Protein AF-A0A1T4MLZ9-F1 (afdb_monomer_lite)

Radius of gyration: 15.15 Å; chains: 1; bounding box: 32×27×40 Å

Secondary structure (DSSP, 8-state):
-HHHHHHHHHHHHHHHHHHH---HHHHHHHHHHHHHHHHHHHHHHHHHH--TT-SSPPPGGG--S---

Structure (mmCIF, N/CA/C/O backbone):
data_AF-A0A1T4MLZ9-F1
#
_entry.id   AF-A0A1T4MLZ9-F1
#
loop_
_atom_site.group_PDB
_atom_site.id
_atom_site.type_symbol
_atom_site.label_atom_id
_atom_site.label_alt_id
_atom_site.label_comp_id
_atom_site.label_asym_id
_atom_site.label_entity_id
_atom_site.label_seq_id
_atom_site.pdbx_PDB_ins_code
_atom_site.Cartn_x
_atom_site.Cartn_y
_atom_site.Cartn_z
_atom_site.occupancy
_atom_site.B_iso_or_equiv
_atom_site.auth_seq_id
_atom_site.auth_comp_id
_atom_site.auth_asym_id
_atom_site.auth_atom_id
_atom_site.pdbx_PDB_model_num
ATOM 1 N N . MET A 1 1 ? 0.535 -14.412 11.612 1.00 46.06 1 MET A N 1
ATOM 2 C CA . MET A 1 1 ? -0.139 -13.257 10.971 1.00 46.06 1 MET A CA 1
ATOM 3 C C . MET A 1 1 ? 0.735 -12.525 9.943 1.00 46.06 1 MET A C 1
ATOM 5 O O . MET A 1 1 ? 0.185 -12.107 8.941 1.00 46.06 1 MET A O 1
AT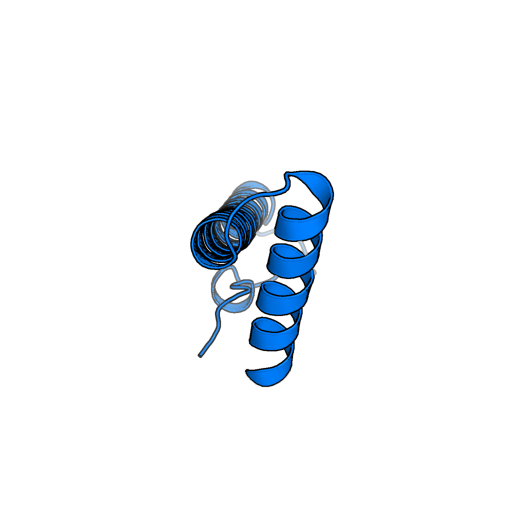OM 9 N N . GLN A 1 2 ? 2.068 -12.470 10.069 1.00 52.72 2 GLN A N 1
ATOM 10 C CA . GLN A 1 2 ? 2.965 -11.782 9.108 1.00 52.72 2 GLN A CA 1
ATOM 11 C C . GLN A 1 2 ? 2.918 -12.288 7.639 1.00 52.72 2 GLN A C 1
ATOM 13 O O . GLN A 1 2 ? 3.184 -11.543 6.694 1.00 52.72 2 GLN A O 1
ATOM 18 N N . GLN A 1 3 ? 2.527 -13.547 7.407 1.00 61.84 3 GLN A N 1
ATOM 19 C CA . GLN A 1 3 ? 2.491 -14.165 6.070 1.00 61.84 3 GLN A CA 1
ATOM 20 C C . GLN A 1 3 ? 1.422 -13.566 5.135 1.00 61.84 3 GLN A C 1
ATOM 22 O O . GLN A 1 3 ? 1.611 -13.530 3.914 1.00 61.84 3 GLN A O 1
ATOM 27 N N . SER A 1 4 ? 0.313 -13.051 5.682 1.00 68.12 4 SER A N 1
ATOM 28 C CA . SER A 1 4 ? -0.752 -12.427 4.885 1.00 68.12 4 SER A CA 1
ATOM 29 C C . SER A 1 4 ? -0.271 -11.119 4.247 1.00 68.12 4 SER A C 1
ATOM 31 O O . SER A 1 4 ? -0.574 -10.862 3.079 1.00 68.12 4 SER A O 1
ATOM 33 N N . HIS A 1 5 ? 0.550 -10.342 4.956 1.00 73.94 5 HIS A N 1
ATOM 34 C CA . HIS A 1 5 ? 1.048 -9.039 4.515 1.00 73.94 5 HIS A CA 1
ATOM 35 C C . HIS A 1 5 ? 2.082 -9.174 3.404 1.00 73.94 5 HIS A C 1
ATOM 37 O O . HIS A 1 5 ? 1.948 -8.540 2.354 1.00 73.94 5 HIS A O 1
ATOM 43 N N . LEU A 1 6 ? 3.037 -10.093 3.567 1.00 80.88 6 LEU A N 1
ATOM 44 C CA . LEU A 1 6 ? 3.997 -10.404 2.512 1.00 80.88 6 LEU A CA 1
ATOM 45 C C . LEU A 1 6 ? 3.274 -10.922 1.262 1.00 80.88 6 LEU A C 1
ATOM 47 O O . LEU A 1 6 ? 3.539 -10.455 0.156 1.00 80.88 6 LEU A O 1
ATOM 51 N N . SER A 1 7 ? 2.272 -11.795 1.423 1.00 86.44 7 SER A N 1
ATOM 52 C CA . SER A 1 7 ? 1.466 -12.264 0.288 1.00 86.44 7 SER A CA 1
ATOM 53 C C . SER A 1 7 ? 0.712 -11.128 -0.422 1.00 86.44 7 SER A C 1
ATOM 55 O O . SER A 1 7 ? 0.550 -11.161 -1.644 1.00 86.44 7 SER A O 1
ATOM 57 N N . ARG A 1 8 ? 0.237 -10.117 0.319 1.00 87.31 8 ARG A N 1
ATOM 58 C CA . ARG A 1 8 ? -0.492 -8.962 -0.222 1.00 87.31 8 ARG A CA 1
ATOM 59 C C . ARG A 1 8 ? 0.456 -8.029 -0.971 1.00 87.31 8 ARG A C 1
ATOM 61 O O . ARG A 1 8 ? 0.180 -7.722 -2.129 1.00 87.31 8 ARG A O 1
ATOM 68 N N . LEU A 1 9 ? 1.593 -7.667 -0.373 1.00 90.25 9 LEU A N 1
ATOM 69 C CA . LEU A 1 9 ? 2.656 -6.888 -1.019 1.00 90.25 9 LEU A CA 1
ATOM 70 C C . LEU A 1 9 ? 3.123 -7.568 -2.315 1.00 90.25 9 LEU A C 1
ATOM 72 O O . LEU A 1 9 ? 3.231 -6.925 -3.362 1.00 90.25 9 LEU A O 1
ATOM 76 N N . MET A 1 10 ? 3.351 -8.884 -2.277 1.00 93.25 10 MET A N 1
ATOM 77 C CA . MET A 1 10 ? 3.804 -9.655 -3.437 1.00 93.25 10 MET A CA 1
ATOM 78 C C . MET A 1 10 ? 2.750 -9.714 -4.548 1.00 93.25 10 MET A C 1
ATOM 80 O O . MET A 1 10 ? 3.088 -9.507 -5.713 1.00 93.25 10 MET A O 1
ATOM 84 N N . ARG A 1 11 ? 1.468 -9.909 -4.210 1.00 92.81 11 ARG A N 1
ATOM 85 C CA . ARG A 1 11 ? 0.366 -9.870 -5.187 1.00 92.81 11 ARG A CA 1
ATOM 86 C C . ARG A 1 11 ? 0.189 -8.485 -5.808 1.00 92.81 11 ARG A C 1
ATOM 88 O O . ARG A 1 11 ? 0.020 -8.378 -7.024 1.00 92.81 11 ARG A O 1
ATOM 95 N N . LEU A 1 12 ? 0.252 -7.430 -4.996 1.00 92.25 12 LEU A N 1
ATOM 96 C CA . LEU A 1 12 ? 0.081 -6.053 -5.461 1.00 92.25 12 LEU A CA 1
ATOM 97 C C . LEU A 1 12 ? 1.229 -5.645 -6.390 1.00 92.25 1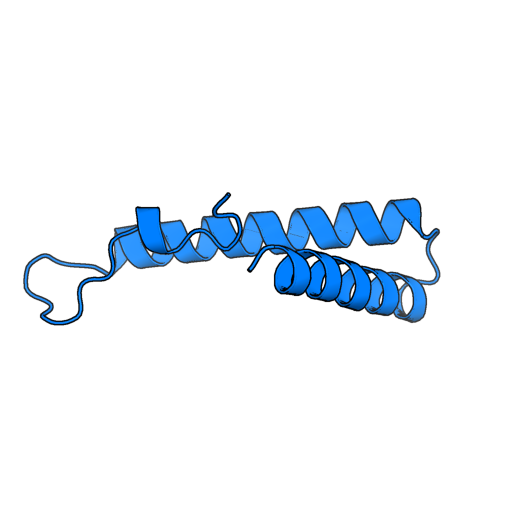2 LEU A C 1
ATOM 99 O O . LEU A 1 12 ? 1.004 -5.153 -7.493 1.00 92.25 12 LEU A O 1
ATOM 103 N N . SER A 1 13 ? 2.461 -5.950 -5.989 1.00 94.88 13 SER A N 1
ATOM 104 C CA . SER A 1 13 ? 3.648 -5.701 -6.806 1.00 94.88 13 SER A CA 1
ATOM 105 C C . SER A 1 13 ? 3.663 -6.528 -8.097 1.00 94.88 13 SER A C 1
ATOM 107 O O . SER A 1 13 ? 4.034 -5.998 -9.140 1.00 94.88 13 SER A O 1
ATOM 109 N N . TRP A 1 14 ? 3.187 -7.779 -8.095 1.00 95.69 14 TRP A N 1
ATOM 110 C CA . TRP A 1 14 ? 3.008 -8.550 -9.334 1.00 95.69 14 TRP A CA 1
ATOM 111 C C . TRP A 1 14 ? 1.980 -7.908 -10.276 1.00 95.69 14 TRP A C 1
ATOM 113 O O . TRP A 1 14 ? 2.218 -7.792 -11.480 1.00 95.69 14 TRP A O 1
ATOM 123 N N . ARG A 1 15 ? 0.852 -7.423 -9.737 1.00 95.69 15 ARG A N 1
ATOM 124 C CA . ARG A 1 15 ? -0.173 -6.730 -10.531 1.00 95.69 15 ARG A CA 1
ATOM 125 C C . ARG A 1 15 ? 0.381 -5.442 -11.154 1.00 95.69 15 ARG A C 1
ATOM 127 O O . ARG A 1 15 ? 0.174 -5.224 -12.347 1.00 95.69 15 ARG A O 1
ATOM 134 N N . ILE A 1 16 ? 1.138 -4.645 -10.394 1.00 94.50 16 ILE A N 1
ATOM 135 C CA . ILE A 1 16 ? 1.812 -3.430 -10.890 1.00 94.50 16 ILE A CA 1
ATOM 136 C C . ILE A 1 16 ? 2.821 -3.781 -11.983 1.00 94.50 16 ILE A C 1
ATOM 138 O O . ILE A 1 16 ? 2.816 -3.154 -13.041 1.00 94.50 16 ILE A O 1
ATOM 142 N N . GLN A 1 17 ? 3.650 -4.804 -11.761 1.00 96.31 17 GLN A N 1
ATOM 143 C CA . GLN A 1 17 ? 4.621 -5.272 -12.746 1.00 96.31 17 GLN A CA 1
ATOM 144 C C . GLN A 1 17 ? 3.938 -5.643 -14.067 1.00 96.31 17 GLN A C 1
ATOM 146 O O . GLN A 1 17 ? 4.381 -5.207 -15.128 1.00 96.31 17 GLN A O 1
ATOM 151 N N . ARG A 1 18 ? 2.834 -6.399 -14.013 1.00 96.06 18 ARG A N 1
ATOM 152 C CA . ARG A 1 18 ? 2.104 -6.843 -15.208 1.00 96.06 18 ARG A CA 1
ATOM 153 C C . ARG A 1 18 ? 1.398 -5.695 -15.933 1.00 96.06 18 ARG A C 1
ATOM 155 O O . ARG A 1 18 ? 1.425 -5.654 -17.158 1.00 96.06 18 ARG A O 1
ATOM 162 N N . GLN A 1 19 ? 0.785 -4.766 -15.199 1.00 95.50 19 GLN A N 1
ATOM 163 C CA . GLN A 1 19 ? 0.056 -3.633 -15.783 1.00 95.50 19 GLN A CA 1
ATOM 164 C C . GLN A 1 19 ? 0.988 -2.562 -16.358 1.00 95.50 19 GLN A C 1
ATOM 166 O O . GLN A 1 19 ? 0.731 -2.036 -17.435 1.00 95.50 19 GLN A O 1
ATOM 171 N N . ARG A 1 20 ? 2.065 -2.228 -15.640 1.00 92.25 20 ARG A N 1
ATOM 172 C CA . ARG A 1 20 ? 2.965 -1.112 -15.975 1.00 92.25 20 ARG A CA 1
ATOM 173 C C . ARG A 1 20 ? 4.224 -1.558 -16.724 1.00 92.25 20 ARG A C 1
ATOM 175 O O . ARG A 1 20 ? 4.998 -0.702 -17.131 1.00 92.25 20 ARG A O 1
ATOM 182 N N . ARG A 1 21 ? 4.443 -2.872 -16.889 1.00 94.25 21 ARG A N 1
ATOM 183 C CA . ARG A 1 21 ? 5.634 -3.478 -17.525 1.00 94.25 21 ARG A CA 1
ATOM 184 C C . ARG A 1 21 ? 6.962 -2.950 -16.957 1.00 94.25 21 ARG A C 1
ATOM 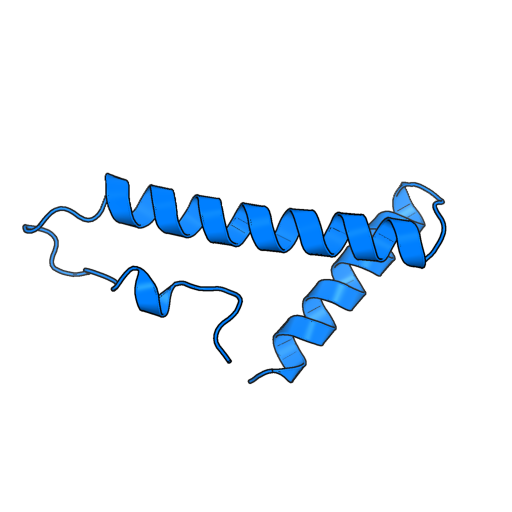186 O O . ARG A 1 21 ? 7.920 -2.725 -17.687 1.00 94.25 21 ARG A O 1
ATOM 193 N N . VAL A 1 22 ? 7.013 -2.732 -15.644 1.00 95.56 22 VAL A N 1
ATOM 194 C CA . VAL A 1 22 ? 8.210 -2.245 -14.935 1.00 95.56 22 VAL A CA 1
ATOM 195 C C . VAL A 1 22 ? 9.027 -3.399 -14.352 1.00 95.56 22 VAL A C 1
ATOM 197 O O . VAL A 1 22 ? 8.558 -4.532 -14.280 1.00 95.56 22 VAL A O 1
ATOM 200 N N . THR A 1 23 ? 10.249 -3.125 -13.897 1.00 96.19 23 THR A N 1
ATOM 201 C CA . THR A 1 23 ? 11.064 -4.127 -13.198 1.00 96.19 23 THR A CA 1
ATOM 202 C C . THR A 1 23 ? 10.428 -4.539 -11.868 1.00 96.19 23 THR A C 1
ATOM 204 O O . THR A 1 23 ? 9.705 -3.766 -11.231 1.00 96.19 23 THR A O 1
ATOM 207 N N . ARG A 1 24 ? 10.736 -5.762 -11.416 1.00 92.00 24 ARG A N 1
ATOM 208 C CA . ARG A 1 24 ? 10.231 -6.318 -10.151 1.00 92.00 24 ARG A CA 1
ATOM 209 C C . ARG A 1 24 ? 10.507 -5.394 -8.962 1.00 92.00 24 ARG A C 1
ATOM 211 O O . ARG A 1 24 ? 9.611 -5.180 -8.151 1.00 92.00 24 ARG A O 1
ATOM 218 N N . SER A 1 25 ? 11.712 -4.827 -8.894 1.00 93.44 25 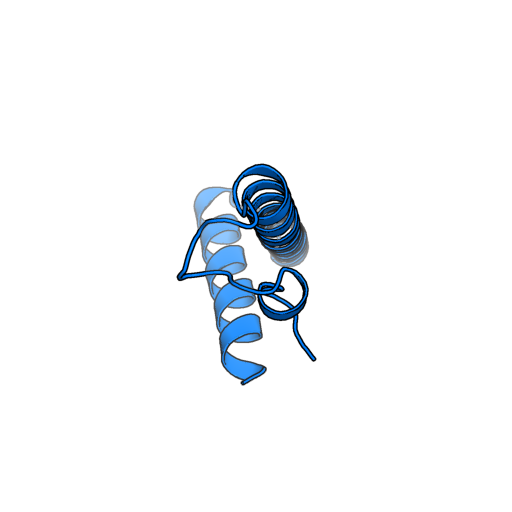SER A N 1
ATOM 219 C CA . SER A 1 25 ? 12.140 -3.905 -7.836 1.00 93.44 25 SER A CA 1
ATOM 220 C C . SER A 1 25 ? 11.299 -2.628 -7.800 1.00 93.44 25 SER A C 1
ATOM 222 O O . SER A 1 25 ? 10.772 -2.277 -6.748 1.00 93.44 25 SER A O 1
ATOM 224 N N . LYS A 1 26 ? 11.086 -1.979 -8.954 1.00 92.25 26 LYS A N 1
ATOM 225 C CA . LYS A 1 26 ? 10.236 -0.781 -9.061 1.00 92.25 26 LYS A CA 1
ATOM 226 C C . LYS A 1 26 ? 8.790 -1.082 -8.671 1.00 92.25 26 LYS A C 1
ATOM 228 O O . LYS A 1 26 ? 8.192 -0.325 -7.916 1.00 92.25 26 LYS A O 1
ATOM 233 N N . ALA A 1 27 ? 8.245 -2.208 -9.130 1.00 94.06 27 ALA A N 1
ATOM 234 C CA . ALA A 1 27 ? 6.888 -2.613 -8.774 1.00 94.06 27 ALA A CA 1
ATOM 235 C C . ALA A 1 27 ? 6.719 -2.883 -7.271 1.00 94.06 27 ALA A C 1
ATOM 237 O O . ALA A 1 27 ? 5.669 -2.585 -6.705 1.00 94.06 27 ALA A O 1
ATOM 238 N N . LEU A 1 28 ? 7.741 -3.455 -6.629 1.00 94.31 28 LEU A N 1
ATOM 239 C CA . LEU A 1 28 ? 7.741 -3.746 -5.198 1.00 94.31 28 LEU A CA 1
ATOM 240 C C . LEU A 1 28 ? 7.825 -2.461 -4.371 1.00 94.31 28 LEU A C 1
ATOM 242 O O . LEU A 1 28 ? 7.037 -2.296 -3.445 1.00 94.31 28 LEU A O 1
ATOM 246 N N . PHE A 1 29 ? 8.677 -1.518 -4.775 1.00 92.00 29 PHE A N 1
ATOM 247 C CA . PHE A 1 29 ? 8.745 -0.193 -4.160 1.00 92.00 29 PHE A CA 1
ATOM 248 C C . PHE A 1 29 ? 7.406 0.556 -4.259 1.00 92.00 29 PHE A C 1
ATOM 250 O O . PHE A 1 29 ? 6.891 1.043 -3.256 1.00 92.00 29 PHE A O 1
ATOM 257 N N . SER A 1 30 ? 6.784 0.584 -5.444 1.00 88.69 30 SER A N 1
ATOM 258 C CA . SER A 1 30 ? 5.463 1.205 -5.618 1.00 88.69 30 SER A CA 1
ATOM 259 C C . SER A 1 30 ? 4.381 0.526 -4.777 1.00 88.69 30 SER A C 1
ATOM 261 O O . SER A 1 30 ? 3.547 1.208 -4.191 1.00 88.69 30 SER A O 1
ATOM 263 N N . ALA A 1 31 ? 4.388 -0.808 -4.694 1.00 92.06 31 ALA A N 1
ATOM 264 C CA . ALA A 1 31 ? 3.431 -1.539 -3.870 1.00 92.06 31 ALA A CA 1
ATOM 265 C C . ALA A 1 31 ? 3.587 -1.236 -2.379 1.00 92.06 31 ALA A C 1
ATOM 267 O O . ALA A 1 31 ? 2.588 -1.091 -1.679 1.00 92.06 31 ALA A O 1
ATOM 268 N N . TRP A 1 32 ? 4.829 -1.127 -1.911 1.00 90.06 32 TRP A N 1
ATOM 269 C CA . TRP A 1 32 ? 5.130 -0.769 -0.532 1.00 90.06 32 TRP A CA 1
ATOM 270 C C . TRP A 1 32 ? 4.641 0.647 -0.203 1.00 90.06 32 TRP A C 1
ATOM 272 O O . TRP A 1 32 ? 3.940 0.831 0.785 1.00 90.06 32 TRP A O 1
ATOM 282 N N . ALA A 1 33 ? 4.901 1.621 -1.082 1.00 86.50 33 ALA A N 1
ATOM 283 C CA . ALA A 1 33 ? 4.432 2.996 -0.901 1.00 86.50 33 ALA A CA 1
ATOM 284 C C . ALA A 1 33 ? 2.894 3.101 -0.859 1.00 86.50 33 ALA A C 1
ATOM 286 O O . ALA A 1 33 ? 2.350 3.867 -0.070 1.00 86.50 33 ALA A O 1
ATOM 287 N N . ILE A 1 34 ? 2.182 2.317 -1.679 1.00 85.50 34 ILE A N 1
ATOM 288 C CA . ILE A 1 34 ? 0.711 2.266 -1.654 1.00 85.50 34 ILE A CA 1
ATOM 289 C C . ILE A 1 34 ? 0.209 1.716 -0.318 1.00 85.50 34 ILE A C 1
ATOM 291 O O . ILE A 1 34 ? -0.680 2.320 0.273 1.00 85.50 34 ILE A O 1
ATOM 295 N N . LEU A 1 35 ? 0.777 0.605 0.161 1.00 86.06 35 LEU A N 1
ATOM 296 C CA . LEU A 1 35 ? 0.376 0.019 1.443 1.00 86.06 35 LEU A CA 1
ATOM 297 C C . LEU A 1 35 ? 0.643 0.969 2.613 1.00 86.06 35 LEU A C 1
ATOM 299 O O . LEU A 1 35 ? -0.215 1.111 3.475 1.00 86.06 35 LEU A O 1
ATOM 303 N N . LEU A 1 36 ? 1.788 1.657 2.612 1.00 82.81 36 LEU A N 1
ATOM 304 C CA . LEU A 1 36 ? 2.112 2.647 3.638 1.00 82.81 36 LEU A CA 1
ATOM 305 C C . LEU A 1 36 ? 1.121 3.821 3.621 1.00 82.81 36 LEU A C 1
ATOM 307 O O . LEU A 1 36 ? 0.633 4.242 4.665 1.00 82.81 36 LEU A O 1
ATOM 311 N N . ASN A 1 37 ? 0.790 4.338 2.434 1.00 80.75 37 ASN A N 1
ATOM 312 C CA . ASN A 1 37 ? -0.174 5.430 2.300 1.00 80.75 37 ASN A CA 1
ATOM 313 C C . ASN A 1 37 ? -1.589 5.012 2.715 1.00 80.75 37 ASN A C 1
ATOM 315 O O . ASN A 1 37 ? -2.310 5.813 3.308 1.00 80.75 37 ASN A O 1
ATOM 319 N N . GLU A 1 38 ? -1.995 3.779 2.404 1.00 80.31 38 GLU A N 1
ATOM 320 C CA . GLU A 1 38 ? -3.269 3.210 2.851 1.00 80.31 38 GLU A CA 1
ATOM 321 C C . GLU A 1 38 ? -3.339 3.205 4.382 1.00 80.31 38 GLU A C 1
ATOM 323 O O . GLU A 1 38 ? -4.322 3.680 4.946 1.00 80.31 38 GLU A O 1
ATOM 328 N N . ASP A 1 39 ? -2.256 2.789 5.039 1.00 76.88 39 ASP A N 1
ATOM 329 C CA . ASP A 1 39 ? -2.154 2.737 6.496 1.00 76.88 39 ASP A CA 1
ATOM 330 C C . ASP A 1 39 ? -2.257 4.128 7.147 1.00 76.88 39 ASP A C 1
ATOM 332 O O . ASP A 1 39 ? -3.073 4.372 8.039 1.00 76.88 39 ASP A O 1
ATOM 336 N N . ILE A 1 40 ? -1.510 5.099 6.610 1.00 77.94 40 ILE A N 1
ATOM 337 C CA . ILE A 1 40 ? -1.558 6.501 7.053 1.00 77.94 40 ILE A CA 1
ATOM 338 C C . ILE A 1 40 ? -2.966 7.085 6.865 1.00 77.94 40 ILE A C 1
ATOM 340 O O . ILE A 1 40 ? -3.475 7.795 7.735 1.00 77.94 40 ILE A O 1
ATOM 344 N N . THR A 1 41 ? -3.615 6.789 5.737 1.00 79.38 41 THR A N 1
ATOM 345 C CA . THR A 1 41 ? -4.954 7.308 5.428 1.00 79.38 41 THR A CA 1
ATOM 346 C C . THR A 1 41 ? -5.998 6.738 6.383 1.00 79.38 41 THR A C 1
ATOM 348 O O . THR A 1 41 ? -6.822 7.492 6.905 1.00 79.38 41 THR A O 1
ATOM 351 N N . VAL A 1 42 ? -5.946 5.431 6.657 1.00 76.25 42 VAL A N 1
ATOM 352 C CA . VAL A 1 42 ? -6.824 4.771 7.633 1.00 76.25 42 VAL A CA 1
ATOM 353 C C . VAL A 1 42 ? -6.637 5.386 9.020 1.00 76.25 42 VAL A C 1
ATOM 355 O O . VAL A 1 42 ? -7.626 5.763 9.653 1.00 76.25 42 VAL A O 1
ATOM 358 N N . TRP A 1 43 ? -5.391 5.587 9.460 1.00 77.12 43 TRP A N 1
ATOM 359 C CA . TRP A 1 43 ? -5.095 6.238 10.737 1.00 77.12 43 TRP A CA 1
ATOM 360 C C . TRP A 1 43 ? -5.688 7.651 10.827 1.00 77.12 43 TRP A C 1
ATOM 362 O O . TRP A 1 43 ? -6.364 7.989 11.803 1.00 77.12 43 TRP A O 1
ATOM 372 N N . PHE A 1 44 ? -5.500 8.476 9.791 1.00 76.38 44 PHE A N 1
ATOM 373 C CA . PHE A 1 44 ? -6.041 9.838 9.758 1.00 76.38 44 PHE A CA 1
ATOM 374 C C . PHE A 1 44 ? -7.570 9.861 9.770 1.00 76.38 44 PHE A C 1
ATOM 376 O O . PHE A 1 44 ? -8.164 10.689 10.465 1.00 76.38 44 PHE A O 1
ATOM 383 N N . LEU A 1 45 ? -8.216 8.957 9.030 1.00 78.94 45 LEU A N 1
ATOM 384 C CA . LEU A 1 45 ? -9.673 8.844 9.004 1.00 78.94 45 LEU A CA 1
ATOM 385 C C . LEU A 1 45 ? -10.222 8.447 10.372 1.00 78.94 45 LEU A C 1
ATOM 387 O O . LEU A 1 45 ? -11.166 9.076 10.851 1.00 78.94 45 LEU A O 1
ATOM 391 N N . VAL A 1 46 ? -9.605 7.473 11.040 1.00 76.94 46 VAL A N 1
ATOM 392 C CA . VAL A 1 46 ? -10.020 7.073 12.389 1.00 76.94 46 VAL A CA 1
ATOM 393 C C . VAL A 1 46 ? -9.802 8.203 13.382 1.00 76.94 46 VAL A C 1
ATOM 395 O O . VAL A 1 46 ? -10.715 8.523 14.142 1.00 76.94 46 VAL A O 1
ATOM 398 N N . LYS A 1 47 ? -8.655 8.884 13.340 1.00 76.50 47 LYS A N 1
ATOM 399 C CA . LYS A 1 47 ? -8.403 10.047 14.198 1.00 76.50 47 LYS A CA 1
ATOM 400 C C . LYS A 1 47 ? -9.439 11.156 13.992 1.00 76.50 47 LYS A C 1
ATOM 402 O O . LYS A 1 47 ? -9.883 11.761 14.963 1.00 76.50 47 LYS A O 1
ATOM 407 N N . LYS A 1 48 ? -9.828 11.426 12.743 1.00 80.50 48 LYS A N 1
ATOM 408 C CA . LYS A 1 48 ? -10.776 12.495 12.402 1.00 80.50 48 LYS A CA 1
ATOM 409 C C . LYS A 1 48 ? -12.225 12.146 12.746 1.00 80.50 48 LYS A C 1
ATOM 411 O O . LYS A 1 48 ? -12.968 13.034 13.145 1.00 80.50 48 LYS A O 1
ATOM 416 N N . HIS A 1 49 ? -12.628 10.887 12.573 1.00 76.44 49 HIS A N 1
ATOM 417 C CA . HIS A 1 49 ? -14.034 10.477 12.656 1.00 76.44 49 HIS A CA 1
ATOM 418 C C . HIS A 1 49 ? -14.399 9.686 13.929 1.00 76.44 49 HIS A C 1
ATOM 420 O O . HIS A 1 49 ? -15.586 9.509 14.205 1.00 76.44 49 HIS A O 1
ATOM 426 N N . SER A 1 50 ? -13.436 9.255 14.754 1.00 69.88 50 SER A N 1
ATOM 427 C CA . SER A 1 50 ? -13.705 8.548 16.023 1.00 69.88 50 SER A CA 1
ATOM 428 C C . SER A 1 50 ? -13.977 9.496 17.209 1.00 69.88 50 SER A C 1
ATOM 430 O O . SER A 1 50 ? -13.202 9.653 18.157 1.00 69.88 50 SER A O 1
ATOM 432 N N . HIS A 1 51 ? -15.146 10.133 17.209 1.00 73.44 51 HIS A N 1
ATOM 433 C CA . HIS A 1 51 ? -15.592 10.949 18.346 1.00 73.44 51 HIS A CA 1
ATOM 434 C C . HIS A 1 51 ? -15.861 10.119 19.617 1.00 73.44 51 HIS A C 1
ATOM 436 O O . HIS A 1 51 ? -16.143 8.923 19.541 1.00 73.44 51 HIS A O 1
ATOM 442 N N . SER A 1 52 ? -15.791 10.759 20.795 1.00 66.62 52 SER A N 1
ATOM 443 C CA . SER A 1 52 ? -15.962 10.122 22.121 1.00 66.62 52 SER A CA 1
ATOM 444 C C . SER A 1 52 ? -17.312 9.536 22.422 1.00 66.62 52 SER A C 1
ATOM 446 O O . SER A 1 52 ? -17.405 8.651 23.265 1.00 66.62 52 SER A O 1
ATOM 448 N N . SER A 1 53 ? -18.311 9.942 21.659 1.00 69.88 53 SER A N 1
ATOM 449 C CA . SER A 1 53 ? -19.669 9.460 21.813 1.00 69.88 53 SER A CA 1
ATOM 450 C C . SER A 1 53 ? -19.983 8.194 21.003 1.00 69.88 53 SER A C 1
ATOM 452 O O . SER A 1 53 ? -21.088 7.675 21.137 1.00 69.88 53 SER A O 1
ATOM 454 N N . TYR A 1 54 ? -19.076 7.695 20.149 1.00 70.44 54 TYR A N 1
ATOM 455 C CA . TYR A 1 54 ? -19.352 6.506 19.332 1.00 70.44 54 TYR A CA 1
ATOM 456 C C . TYR A 1 54 ? -18.998 5.211 20.071 1.00 70.44 54 TYR A C 1
ATOM 458 O O . TYR A 1 54 ? -17.866 5.027 20.511 1.00 70.44 54 TYR A O 1
ATOM 466 N N . ALA A 1 55 ? -19.968 4.295 20.155 1.00 65.62 55 ALA A N 1
ATOM 467 C CA . ALA A 1 55 ? -19.838 3.015 20.858 1.00 65.62 55 ALA A CA 1
ATOM 468 C C . ALA A 1 55 ? -18.825 2.048 20.207 1.00 65.62 55 ALA A C 1
ATOM 470 O O . ALA A 1 55 ? -18.182 1.275 20.908 1.00 65.62 55 ALA A O 1
ATOM 471 N N . ASN A 1 56 ? -18.625 2.128 18.885 1.00 66.00 56 ASN A N 1
ATOM 472 C CA . ASN A 1 56 ? -17.674 1.295 18.133 1.00 66.00 56 ASN A CA 1
ATOM 473 C C . ASN A 1 56 ? -16.338 2.015 17.915 1.00 66.00 56 ASN A C 1
ATOM 475 O O . ASN A 1 56 ? -15.909 2.248 16.783 1.00 66.00 56 ASN A O 1
ATOM 479 N N . ARG A 1 57 ? -15.691 2.432 19.002 1.00 65.00 57 ARG A N 1
ATOM 480 C CA . ARG A 1 57 ? -14.369 3.053 18.924 1.00 65.00 57 ARG A CA 1
ATOM 481 C C . ARG A 1 57 ? -13.295 2.001 18.694 1.00 65.00 57 ARG A C 1
ATOM 483 O O . ARG A 1 57 ? -13.107 1.113 19.515 1.00 65.00 57 ARG A O 1
ATOM 490 N N . VAL A 1 58 ? -12.576 2.141 17.585 1.00 68.69 58 VAL A N 1
ATOM 491 C CA . VAL A 1 58 ? -11.376 1.354 17.297 1.00 68.69 58 VAL A CA 1
ATOM 492 C C . VAL A 1 58 ? -10.163 2.187 17.689 1.00 68.69 58 VAL A C 1
ATOM 494 O O . VAL A 1 58 ? -10.074 3.357 17.305 1.00 68.69 58 VAL A O 1
ATOM 497 N N . ASN A 1 59 ? -9.240 1.610 18.461 1.00 67.69 59 ASN A N 1
ATOM 498 C CA . ASN A 1 59 ? -8.011 2.311 18.809 1.00 67.69 59 ASN A CA 1
ATOM 499 C C . ASN A 1 59 ? -7.154 2.502 17.547 1.00 67.69 59 ASN A C 1
ATOM 501 O O . ASN A 1 59 ? -6.911 1.530 16.832 1.00 67.69 59 ASN A O 1
ATOM 505 N N . PRO A 1 60 ? -6.658 3.721 17.271 1.00 65.31 60 PRO A N 1
ATOM 506 C CA . PRO A 1 60 ? -5.839 4.003 16.090 1.00 65.31 60 PRO A CA 1
ATOM 507 C C . PRO A 1 60 ? -4.544 3.179 16.044 1.00 65.31 60 PRO A C 1
ATOM 509 O O . PRO A 1 60 ? -4.047 2.892 14.963 1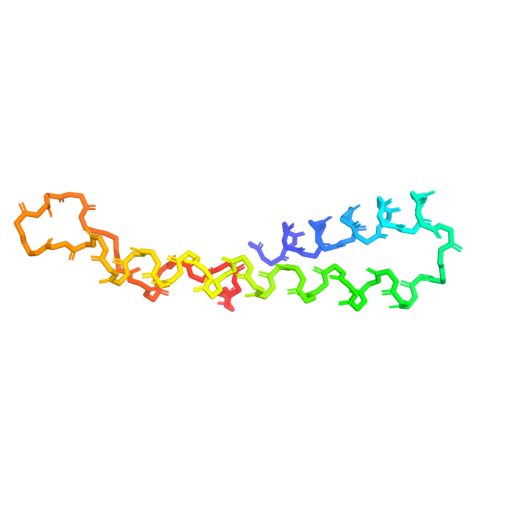.00 65.31 60 PRO A O 1
ATOM 512 N N . GLU A 1 61 ? -4.033 2.749 17.198 1.00 67.38 61 GLU A N 1
ATOM 513 C CA . GLU A 1 61 ? -2.861 1.867 17.314 1.00 67.38 61 GLU A CA 1
ATOM 514 C C . GLU A 1 61 ? -3.145 0.414 16.902 1.00 67.38 61 GLU A C 1
ATOM 516 O O . GLU A 1 61 ? -2.222 -0.335 16.613 1.00 67.38 61 GLU A O 1
ATOM 521 N N . GLN A 1 62 ? -4.418 0.009 16.844 1.00 66.62 62 GLN A N 1
ATOM 522 C CA . GLN A 1 62 ? -4.840 -1.324 16.392 1.00 66.62 62 GLN A CA 1
ATOM 523 C C . GLN A 1 62 ? -5.140 -1.367 14.887 1.00 66.62 62 GLN A C 1
ATOM 525 O O . GLN A 1 62 ? -5.494 -2.418 14.356 1.00 66.62 62 GLN A O 1
ATOM 530 N N . LEU A 1 63 ? -5.062 -0.219 14.210 1.00 66.44 63 LEU A N 1
ATOM 531 C CA . LEU A 1 63 ? -5.449 -0.051 12.808 1.00 66.44 63 LEU A CA 1
ATOM 532 C C . LEU A 1 63 ? -4.268 -0.033 11.848 1.00 66.44 63 LEU A C 1
ATOM 534 O O . LEU A 1 63 ? -4.480 0.109 10.646 1.00 66.44 63 LEU A O 1
ATOM 538 N N . THR A 1 64 ? -3.056 -0.205 12.365 1.00 61.81 64 THR A N 1
ATOM 539 C CA . THR A 1 64 ? -1.875 -0.387 11.541 1.00 61.81 64 THR A CA 1
ATOM 540 C C . THR A 1 64 ? -2.005 -1.689 10.745 1.00 61.81 64 THR A C 1
ATOM 542 O O . THR A 1 64 ? -2.100 -2.794 11.276 1.00 61.81 64 THR A O 1
ATOM 545 N N . LEU A 1 65 ? -1.998 -1.570 9.421 1.00 59.97 65 LEU A N 1
ATOM 546 C CA . LEU A 1 65 ? -1.834 -2.684 8.485 1.00 59.97 65 LEU A CA 1
ATOM 547 C C . LEU A 1 65 ? -0.457 -3.355 8.652 1.00 59.97 65 LEU A C 1
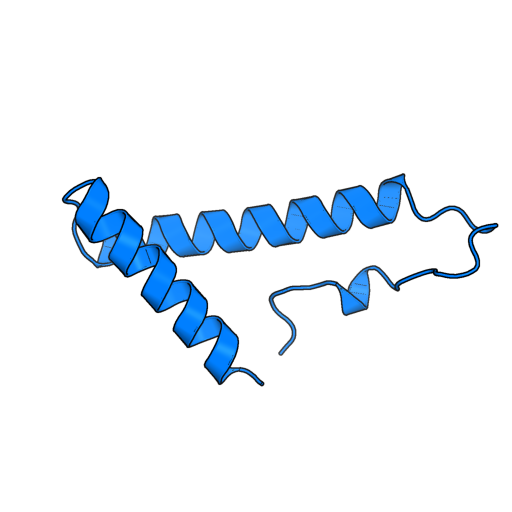ATOM 549 O O . LEU A 1 65 ? -0.246 -4.466 8.165 1.00 59.97 65 LEU A O 1
ATOM 553 N N . LEU A 1 66 ? 0.465 -2.674 9.339 1.00 57.38 66 LEU A N 1
ATOM 554 C CA . LEU A 1 66 ? 1.827 -3.079 9.664 1.00 57.38 66 LEU A CA 1
ATOM 555 C C . LEU A 1 66 ? 2.010 -3.188 11.194 1.00 57.38 66 LEU A C 1
ATOM 557 O O . LEU A 1 66 ? 2.772 -2.429 11.780 1.00 57.38 66 LEU A O 1
ATOM 561 N N . VAL A 1 67 ? 1.282 -4.087 11.862 1.00 53.50 67 VAL A N 1
ATOM 562 C CA . VAL A 1 67 ? 1.615 -4.500 13.243 1.00 53.50 67 VAL A CA 1
ATOM 563 C C . VAL A 1 67 ? 2.632 -5.645 13.190 1.00 53.50 67 VAL A C 1
ATOM 565 O O . VAL A 1 67 ? 2.425 -6.594 12.423 1.00 53.50 67 VAL A O 1
ATOM 568 N N . ASP A 1 68 ? 3.702 -5.537 13.984 1.00 47.62 68 ASP A N 1
ATOM 569 C CA . ASP A 1 68 ? 4.734 -6.569 14.198 1.00 47.62 68 ASP A CA 1
ATOM 570 C C . ASP A 1 68 ? 4.230 -7.773 15.012 1.00 47.62 68 ASP A C 1
ATOM 572 O O . ASP A 1 68 ? 3.556 -7.561 16.048 1.00 47.62 68 ASP A O 1
#

Foldseek 3Di:
DVVVLVVQLQVQLVVCCVVVVDDSVVSSVVSVVVLVVVLVVQLVCLVVPVDPPDPPRDDSVVSGPDDD

Sequence (68 aa):
MQQSHLSRLMRLSWRIQRQRRVTRSKALFSAWAILLNEDITVWFLVKKHSHSSYANRVNPEQLTLLVD

pLDDT: mean 79.21, std 13.45, range [46.06, 96.31]

Organism: NCBI:txid634771